Protein AF-A0A2N5VZJ9-F1 (afdb_monomer_lite)

Secondary structure (DSSP, 8-state):
-PPP-PPPPPPPTTS-SSSSPPPPPPHHHHHHHHHHHHHHHHHHHHS---HHHHHHHHHHHHHHHHHHHHHHHH-PPPTTTS-------TT--------PPPPPPPPPP--SSPPPP-----------------------

Sequence (140 aa):
MAPRASLPPALSPEQSILSSEIQQITREEFNSNVSKAKSTMKALAALKLPKWLKDKIAEFSQEIEASKRVFEATGEIPKEEALKIHNPKKHARSPLTTTQKPPRKPKKPKQSHPPIAVNLLETDSSHSPEPDEEQTIVSP

Organism: NCBI:txid200324

pLDDT: mean 73.65, std 17.18, range [39.16, 97.69]

Foldseek 3Di:
DDDDDDDPDDADPPHDPDPDDDDDQDPVNLVVVLVVLLVVLVVVLPDPDDPVVNVVSVVVNVVSVVQVVVCVVPVDHDPVPDDDDDDDDPPPDPPPPPPDPPPPDPDDDDPPDDDDDDDPPDPDDDDDDDDDDDDDDDDD

Radius of gyration: 32.87 Å; chains: 1; bounding box: 67×67×89 Å

Structure (mmCIF, N/CA/C/O backbone):
data_AF-A0A2N5VZJ9-F1
#
_entry.id   AF-A0A2N5VZJ9-F1
#
loop_
_atom_site.group_PDB
_atom_site.id
_atom_site.type_symbol
_atom_site.label_atom_id
_atom_site.label_alt_id
_atom_site.label_comp_id
_atom_site.label_asym_id
_atom_site.label_entity_id
_atom_site.label_seq_id
_atom_site.pdbx_PDB_ins_code
_atom_si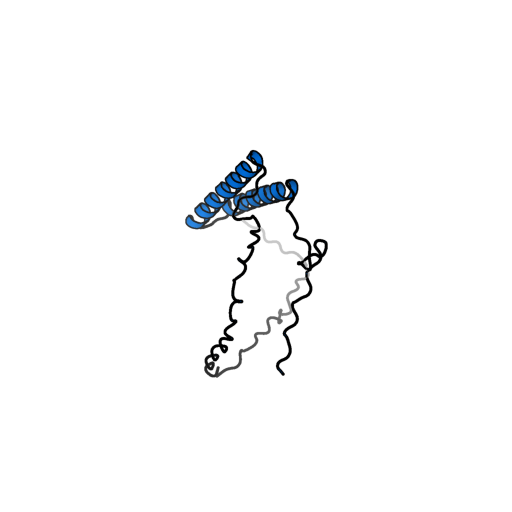te.Cartn_x
_atom_site.Cartn_y
_atom_site.Cartn_z
_atom_site.occupancy
_atom_site.B_iso_or_equiv
_atom_site.auth_seq_id
_atom_site.auth_comp_id
_atom_site.auth_asym_id
_atom_site.auth_atom_id
_atom_site.pdbx_PDB_model_num
ATOM 1 N N . MET A 1 1 ? 1.017 -27.911 54.119 1.00 42.34 1 MET A N 1
ATOM 2 C CA . MET A 1 1 ? -0.122 -27.277 53.415 1.00 42.34 1 MET A CA 1
ATOM 3 C C . MET A 1 1 ? 0.424 -26.549 52.200 1.00 42.34 1 MET A C 1
ATOM 5 O O . MET A 1 1 ? 1.257 -25.674 52.376 1.00 42.34 1 MET A O 1
ATOM 9 N N . ALA A 1 2 ? 0.050 -26.955 50.986 1.00 50.38 2 ALA A N 1
ATOM 10 C CA . ALA A 1 2 ? 0.450 -26.236 49.775 1.00 50.38 2 ALA A CA 1
ATOM 11 C C . ALA A 1 2 ? -0.370 -24.935 49.656 1.00 50.38 2 ALA A C 1
ATOM 13 O O . ALA A 1 2 ? -1.569 -24.968 49.954 1.00 50.38 2 ALA A O 1
ATOM 14 N N . PRO A 1 3 ? 0.226 -23.800 49.249 1.00 57.66 3 PRO A N 1
ATOM 15 C CA . PRO A 1 3 ? -0.530 -22.574 49.046 1.00 57.66 3 PRO A CA 1
ATOM 16 C C . PRO A 1 3 ? -1.511 -22.775 47.886 1.00 57.66 3 PRO A C 1
ATOM 18 O O . PRO A 1 3 ? -1.127 -23.195 46.793 1.00 57.66 3 PRO A O 1
ATOM 21 N N . ARG A 1 4 ? -2.797 -22.503 48.136 1.00 53.81 4 ARG A N 1
ATOM 22 C CA . ARG A 1 4 ? -3.816 -22.419 47.086 1.00 53.81 4 ARG A CA 1
ATOM 23 C C . ARG A 1 4 ? -3.378 -21.334 46.107 1.00 53.81 4 ARG A C 1
ATOM 25 O O . ARG A 1 4 ? -3.295 -20.173 46.491 1.00 53.81 4 ARG A O 1
ATOM 32 N N . ALA A 1 5 ? -3.105 -21.711 44.862 1.00 61.00 5 ALA A N 1
ATOM 33 C CA . ALA A 1 5 ? -2.943 -20.745 43.788 1.00 61.00 5 ALA A CA 1
ATOM 34 C C . ALA A 1 5 ? -4.238 -19.921 43.694 1.00 61.00 5 ALA A C 1
ATOM 36 O O . ALA A 1 5 ? -5.308 -20.478 43.436 1.00 61.00 5 ALA A O 1
ATOM 37 N N . SER A 1 6 ? -4.159 -18.621 43.984 1.00 68.81 6 SER A N 1
ATOM 38 C CA . SER A 1 6 ? -5.289 -17.712 43.817 1.00 68.81 6 SER A CA 1
ATOM 39 C C . SER A 1 6 ? -5.557 -17.536 42.329 1.00 68.81 6 SER A C 1
ATOM 41 O O . SER A 1 6 ? -4.631 -17.323 41.545 1.00 68.81 6 SER A O 1
ATOM 43 N N . LEU A 1 7 ? -6.825 -17.633 41.935 1.00 65.69 7 LEU A N 1
ATOM 44 C CA . LEU A 1 7 ? -7.236 -17.314 4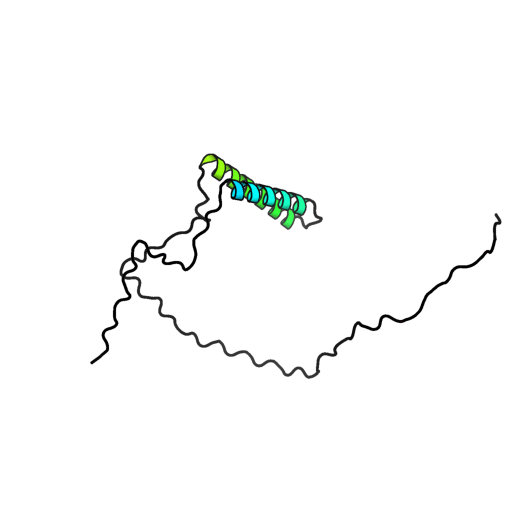0.573 1.00 65.69 7 LEU A CA 1
ATOM 45 C C . LEU A 1 7 ? -6.904 -15.841 40.283 1.00 65.69 7 LEU A C 1
ATOM 47 O O . LEU A 1 7 ? -7.051 -15.007 41.183 1.00 65.69 7 LEU A O 1
ATOM 51 N N . PRO A 1 8 ? -6.439 -15.510 39.065 1.00 66.62 8 PRO A N 1
ATOM 52 C CA . PRO A 1 8 ? -6.228 -14.123 38.691 1.00 66.62 8 PRO A CA 1
ATOM 53 C C . PRO A 1 8 ? -7.556 -13.354 38.800 1.00 66.62 8 PRO A C 1
ATOM 55 O O . PRO A 1 8 ? -8.614 -13.941 38.544 1.00 66.62 8 PRO A O 1
ATOM 58 N N . PRO A 1 9 ? -7.522 -12.066 39.184 1.00 72.88 9 PRO A N 1
ATOM 59 C CA . PRO A 1 9 ? -8.717 -11.235 39.245 1.00 72.88 9 PRO A CA 1
ATOM 60 C C . PRO A 1 9 ? -9.469 -11.275 37.913 1.00 72.88 9 PRO A C 1
ATOM 62 O O . PRO A 1 9 ? -8.857 -11.163 36.849 1.00 72.88 9 PRO A O 1
ATOM 65 N N . ALA A 1 10 ? -10.790 -11.451 37.969 1.00 74.75 10 ALA A N 1
ATOM 66 C CA . ALA A 1 10 ? -11.628 -11.322 36.787 1.00 74.75 10 ALA A CA 1
ATOM 67 C C . ALA A 1 10 ? -11.489 -9.894 36.243 1.00 74.75 10 ALA A C 1
ATOM 69 O O . ALA A 1 10 ? -11.638 -8.930 36.993 1.00 74.75 10 ALA A O 1
ATOM 70 N N . LEU A 1 11 ? -11.171 -9.766 34.956 1.00 73.44 11 LEU A N 1
ATOM 71 C CA . LEU A 1 11 ? -11.092 -8.462 34.308 1.00 73.44 11 LEU A CA 1
ATOM 72 C C . LEU A 1 11 ? -12.502 -7.874 34.215 1.00 73.44 11 LEU A C 1
ATOM 74 O O . LEU A 1 11 ? -13.439 -8.572 33.820 1.00 73.44 11 LEU A O 1
ATOM 78 N N . SER A 1 12 ? -12.653 -6.605 34.595 1.00 78.81 12 SER A N 1
ATOM 79 C CA . SER A 1 12 ? -13.901 -5.880 34.358 1.00 78.81 12 SER A CA 1
ATOM 80 C C . SER A 1 12 ? -14.125 -5.745 32.845 1.00 78.81 12 SER A C 1
ATOM 82 O O . SER A 1 12 ? -13.147 -5.533 32.128 1.00 78.81 12 SER A O 1
ATOM 84 N N . PRO A 1 13 ? -15.367 -5.829 32.333 1.00 76.12 13 PRO A N 1
ATOM 85 C CA . PRO A 1 13 ? -15.656 -5.628 30.908 1.00 76.12 13 PRO A CA 1
ATOM 86 C C . PRO A 1 13 ? -15.138 -4.292 30.355 1.00 76.12 13 PRO A C 1
ATOM 88 O O . PRO A 1 13 ? -14.763 -4.210 29.193 1.00 76.12 13 PRO A O 1
ATOM 91 N N . GLU A 1 14 ? -15.083 -3.271 31.209 1.00 81.31 14 GLU A N 1
ATOM 92 C CA . GLU A 1 14 ? -14.593 -1.920 30.898 1.00 81.31 14 GLU A CA 1
ATOM 93 C C . GLU A 1 14 ? -13.057 -1.806 30.975 1.00 81.31 14 GLU A C 1
ATOM 95 O O . GLU A 1 14 ? -12.469 -0.796 30.595 1.00 81.31 14 GLU A O 1
ATOM 100 N N . GLN A 1 15 ? -12.374 -2.821 31.512 1.00 81.25 15 GLN A N 1
ATOM 101 C CA . GLN A 1 15 ? -10.933 -2.783 31.716 1.00 81.25 15 GLN A CA 1
ATOM 102 C C . GLN A 1 15 ? -10.213 -3.306 30.472 1.00 81.25 15 GLN A C 1
ATOM 104 O O . GLN A 1 15 ? -10.242 -4.502 30.174 1.00 81.25 15 GLN A O 1
ATOM 109 N N . SER A 1 16 ? -9.520 -2.406 29.769 1.00 79.94 16 SER A N 1
ATOM 110 C CA . SER A 1 16 ? -8.678 -2.783 28.632 1.00 79.94 16 SER A CA 1
ATOM 111 C C . SER A 1 16 ? -7.626 -3.812 29.052 1.00 79.94 16 SER A C 1
ATOM 113 O O . SER A 1 16 ? -6.887 -3.622 30.019 1.00 79.94 16 SER A O 1
ATOM 115 N N . ILE A 1 17 ? -7.545 -4.905 28.290 1.00 83.00 17 ILE A N 1
ATOM 116 C CA . ILE A 1 17 ? -6.494 -5.924 28.429 1.00 83.00 17 ILE A CA 1
ATOM 117 C C . ILE A 1 17 ? -5.152 -5.363 27.948 1.00 83.00 17 ILE A C 1
ATOM 119 O O . ILE A 1 17 ? -4.089 -5.743 28.439 1.00 83.00 17 ILE A O 1
ATOM 123 N N . LEU A 1 18 ? -5.203 -4.474 26.958 1.00 82.31 18 LEU A N 1
ATOM 124 C CA . LEU A 1 18 ? -4.029 -3.874 26.355 1.00 82.31 18 LEU A CA 1
ATOM 125 C C . LEU A 1 18 ? -3.673 -2.589 27.095 1.00 82.31 18 LEU A C 1
ATOM 127 O O . LEU A 1 18 ? -4.537 -1.771 27.410 1.00 82.31 18 LEU A O 1
ATOM 131 N N . SER A 1 19 ? -2.377 -2.379 27.300 1.00 86.25 19 SER A N 1
ATOM 132 C CA . SER A 1 19 ? -1.833 -1.117 27.809 1.00 86.25 19 SER A CA 1
ATOM 133 C C . SER A 1 19 ? -1.978 0.045 26.818 1.00 86.25 19 SER A C 1
ATOM 135 O O . SER A 1 19 ? -1.599 1.170 27.130 1.00 86.25 19 SER A O 1
ATOM 137 N N . SER A 1 20 ? -2.451 -0.224 25.601 1.00 85.56 20 SER A N 1
ATOM 138 C CA . SER A 1 20 ? -2.577 0.743 24.516 1.00 85.56 20 SER A CA 1
ATOM 139 C C . SER A 1 20 ? -3.781 0.405 23.648 1.00 85.56 20 SER A C 1
ATOM 141 O O . SER A 1 20 ? -4.171 -0.758 23.539 1.00 85.56 20 SER A O 1
ATOM 143 N N . GLU A 1 21 ? -4.354 1.427 23.026 1.00 83.12 21 GLU A N 1
ATOM 144 C CA . GLU 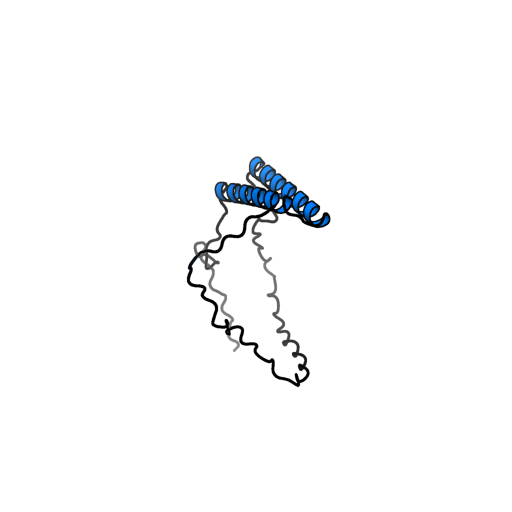A 1 21 ? -5.484 1.276 22.118 1.00 83.12 21 GLU A CA 1
ATOM 145 C C . GLU A 1 21 ? -5.033 0.742 20.754 1.00 83.12 21 GLU A C 1
ATOM 147 O O . GLU A 1 21 ? -3.985 1.126 20.229 1.00 83.12 21 GLU A O 1
ATOM 152 N N . ILE A 1 22 ? -5.832 -0.157 20.176 1.00 82.69 22 ILE A N 1
ATOM 153 C CA . ILE A 1 22 ? -5.632 -0.599 18.797 1.00 82.69 22 ILE A CA 1
ATOM 154 C C . ILE A 1 22 ? -6.095 0.533 17.888 1.00 82.69 22 ILE A C 1
ATOM 156 O O . ILE A 1 22 ? -7.277 0.869 17.859 1.00 82.69 22 ILE A O 1
ATOM 160 N N . GLN A 1 23 ? -5.168 1.087 17.118 1.00 82.56 23 GLN A N 1
ATOM 161 C CA . GLN A 1 23 ? -5.500 2.082 16.110 1.00 82.56 23 GLN A CA 1
ATOM 162 C C . GLN A 1 23 ? -6.085 1.400 14.874 1.00 82.56 23 GLN A C 1
ATOM 164 O O . GLN A 1 23 ? -5.521 0.434 14.357 1.00 82.56 23 GLN A O 1
ATOM 169 N N . GLN A 1 24 ? -7.220 1.911 14.407 1.00 81.50 24 GLN A N 1
ATOM 170 C CA . GLN A 1 24 ? -7.807 1.520 13.132 1.00 81.50 24 GLN A CA 1
ATOM 171 C C . GLN A 1 24 ? -7.361 2.513 12.068 1.00 81.50 24 GLN A C 1
ATOM 173 O O . GLN A 1 24 ? -7.409 3.720 12.288 1.00 81.50 24 GLN A O 1
ATOM 178 N N . ILE A 1 25 ? -6.939 2.000 10.917 1.00 83.00 25 ILE A N 1
ATOM 179 C CA . ILE A 1 25 ? -6.607 2.841 9.770 1.00 83.00 25 ILE A CA 1
ATOM 180 C C . ILE A 1 25 ? -7.921 3.374 9.200 1.00 83.00 25 ILE A C 1
ATOM 182 O O . ILE A 1 25 ? -8.825 2.599 8.875 1.00 83.00 25 ILE A O 1
ATOM 186 N N . THR A 1 26 ? -8.035 4.693 9.081 1.00 86.25 26 THR A N 1
ATOM 187 C CA . THR A 1 26 ? -9.194 5.330 8.447 1.00 86.25 26 THR A CA 1
ATOM 188 C C . THR A 1 26 ? -9.202 5.085 6.935 1.00 86.25 26 THR A C 1
ATOM 190 O O . THR A 1 26 ? -8.181 4.757 6.323 1.00 86.25 26 THR A O 1
ATOM 193 N N . ARG A 1 27 ? -10.356 5.270 6.285 1.00 84.81 27 ARG A N 1
ATOM 194 C CA . ARG A 1 27 ? -10.473 5.141 4.820 1.00 84.81 27 ARG A CA 1
ATOM 195 C C . ARG A 1 27 ? -9.533 6.110 4.099 1.00 84.81 27 ARG A C 1
ATOM 197 O O . ARG A 1 27 ? -8.943 5.769 3.073 1.00 84.81 27 ARG A O 1
ATOM 204 N N . GLU A 1 28 ? -9.402 7.315 4.630 1.00 89.00 28 GLU A N 1
ATOM 205 C CA . GLU A 1 28 ? -8.586 8.394 4.090 1.00 89.00 28 GLU A CA 1
ATOM 206 C C . GLU A 1 28 ? -7.099 8.038 4.177 1.00 89.00 28 GLU A C 1
ATOM 208 O O . GLU A 1 28 ? -6.372 8.159 3.188 1.00 89.00 28 GLU A O 1
ATOM 213 N N . GLU A 1 29 ? -6.656 7.526 5.328 1.00 90.44 29 GLU A N 1
ATOM 214 C CA . GLU A 1 29 ? -5.287 7.043 5.523 1.00 90.44 29 GLU A CA 1
ATOM 215 C C . GLU A 1 29 ? -4.980 5.842 4.635 1.00 90.44 29 GLU A C 1
ATOM 217 O O . GLU A 1 29 ? -3.923 5.808 4.003 1.00 90.44 29 GLU A O 1
ATOM 222 N N . PHE A 1 30 ? -5.910 4.892 4.514 1.00 88.56 30 PHE A N 1
ATOM 223 C CA . PHE A 1 30 ? -5.763 3.764 3.599 1.00 88.56 30 PHE A CA 1
ATOM 224 C C . PHE A 1 30 ? -5.559 4.250 2.159 1.00 88.56 30 PHE A C 1
ATOM 226 O O . PHE A 1 30 ? -4.588 3.879 1.496 1.00 88.56 30 PHE A O 1
ATOM 233 N N . ASN A 1 31 ? -6.418 5.154 1.685 1.00 89.94 31 ASN A N 1
ATOM 234 C CA . ASN A 1 31 ? -6.330 5.697 0.332 1.00 89.94 31 ASN A CA 1
ATOM 235 C C . ASN A 1 31 ? -5.054 6.520 0.096 1.00 89.94 31 ASN A C 1
ATOM 237 O O . ASN A 1 31 ? -4.450 6.441 -0.983 1.00 89.94 31 ASN A O 1
ATOM 241 N N . SER A 1 32 ? -4.607 7.266 1.106 1.00 93.19 32 SER A N 1
ATOM 242 C CA . SER A 1 32 ? -3.324 7.972 1.092 1.00 93.19 32 SER A CA 1
ATOM 243 C C . SER A 1 32 ? -2.151 6.993 0.976 1.00 93.19 32 SER A C 1
ATOM 245 O O . SER A 1 32 ? -1.297 7.141 0.094 1.00 93.19 32 SER A O 1
ATOM 247 N N . ASN A 1 33 ? -2.153 5.926 1.779 1.00 9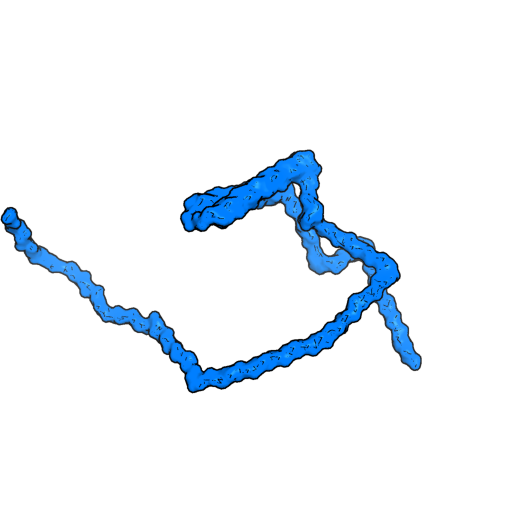2.75 33 ASN A N 1
ATOM 248 C CA . ASN A 1 33 ? -1.125 4.886 1.771 1.00 92.75 33 ASN A CA 1
ATOM 249 C C . ASN A 1 33 ? -1.058 4.164 0.423 1.00 92.75 33 ASN A C 1
ATOM 251 O O . ASN A 1 33 ? 0.028 4.028 -0.144 1.00 92.75 33 ASN A O 1
ATOM 255 N N . VAL A 1 34 ? -2.206 3.780 -0.141 1.00 92.62 34 VAL A N 1
ATOM 256 C CA . VAL A 1 34 ? -2.292 3.172 -1.478 1.00 92.62 34 VAL A CA 1
ATOM 257 C C . VAL A 1 34 ? -1.717 4.105 -2.544 1.00 92.62 34 VAL A C 1
ATOM 259 O O . VAL A 1 34 ? -0.954 3.673 -3.412 1.00 92.62 34 VAL A O 1
ATOM 262 N N . SER A 1 35 ? -2.047 5.396 -2.484 1.00 93.56 35 SER A N 1
ATOM 263 C CA . SER A 1 35 ? -1.552 6.391 -3.443 1.00 93.56 35 SER A CA 1
ATOM 264 C C . SER A 1 35 ? -0.037 6.568 -3.341 1.00 93.56 35 SER A C 1
ATOM 266 O O . SER A 1 35 ? 0.660 6.587 -4.361 1.00 93.56 35 SER A O 1
ATOM 268 N N . LYS A 1 36 ? 0.491 6.619 -2.114 1.00 96.25 36 LYS A N 1
ATOM 269 C CA . LYS A 1 36 ? 1.929 6.682 -1.846 1.00 96.25 36 LYS A CA 1
ATOM 270 C C . LYS A 1 36 ? 2.642 5.432 -2.355 1.00 96.25 36 LYS A C 1
ATOM 272 O O . LYS A 1 36 ? 3.625 5.561 -3.079 1.00 96.25 36 LYS A O 1
ATOM 277 N N . ALA A 1 37 ? 2.107 4.245 -2.071 1.00 95.50 37 ALA A N 1
ATOM 278 C CA . ALA A 1 37 ? 2.665 2.979 -2.533 1.00 95.50 37 ALA A CA 1
ATOM 279 C C . ALA A 1 37 ? 2.711 2.908 -4.067 1.00 95.50 37 ALA A C 1
ATOM 281 O O . ALA A 1 37 ? 3.759 2.604 -4.635 1.00 95.50 37 ALA A O 1
ATOM 282 N N . LYS A 1 38 ? 1.627 3.296 -4.756 1.00 94.25 38 LYS A N 1
ATOM 283 C CA . LYS A 1 38 ? 1.603 3.401 -6.227 1.00 94.25 38 LYS A CA 1
ATOM 284 C C . LYS A 1 38 ? 2.670 4.361 -6.757 1.00 94.25 38 LYS A C 1
ATOM 286 O O . LYS A 1 38 ? 3.346 4.042 -7.735 1.00 94.25 38 LYS A O 1
ATOM 291 N N . SER A 1 39 ? 2.830 5.525 -6.128 1.00 95.56 39 SER A N 1
ATOM 292 C CA . SER A 1 39 ? 3.863 6.498 -6.506 1.00 95.56 39 SER A CA 1
ATOM 293 C C . SER A 1 39 ? 5.272 5.915 -6.345 1.00 95.56 39 SER A C 1
ATOM 295 O O . SER A 1 39 ? 6.084 5.977 -7.269 1.00 95.56 39 SER A O 1
ATOM 297 N N . THR A 1 40 ? 5.539 5.249 -5.220 1.00 96.50 40 THR A N 1
ATOM 298 C CA . THR A 1 40 ? 6.815 4.572 -4.968 1.00 96.50 40 THR A CA 1
ATOM 299 C C . THR A 1 40 ? 7.086 3.467 -5.985 1.00 96.50 40 THR A C 1
ATOM 301 O O . THR A 1 40 ? 8.190 3.407 -6.518 1.00 96.50 40 THR A O 1
ATOM 304 N N . MET A 1 41 ? 6.097 2.632 -6.321 1.00 95.19 41 MET A N 1
ATOM 305 C CA . MET A 1 41 ? 6.271 1.582 -7.334 1.00 95.19 41 MET A CA 1
ATOM 306 C C . MET A 1 41 ? 6.620 2.166 -8.707 1.00 95.19 41 MET A C 1
ATOM 308 O O . MET A 1 41 ? 7.517 1.657 -9.378 1.00 95.19 41 MET A O 1
ATOM 312 N N . LYS A 1 42 ? 5.990 3.281 -9.102 1.00 93.62 42 LYS A N 1
ATOM 313 C CA . LYS A 1 42 ? 6.347 3.999 -10.337 1.00 93.62 42 LYS A CA 1
ATOM 314 C C . LYS A 1 42 ? 7.785 4.514 -10.305 1.00 93.62 42 LYS A C 1
ATOM 316 O O . LYS A 1 42 ? 8.511 4.341 -11.282 1.00 93.62 42 LYS A O 1
ATOM 321 N N . ALA A 1 43 ? 8.208 5.106 -9.188 1.00 96.12 43 ALA A N 1
ATOM 322 C CA . ALA A 1 43 ? 9.578 5.581 -9.021 1.00 96.12 43 ALA A CA 1
ATOM 323 C C . ALA A 1 43 ? 10.593 4.427 -9.100 1.00 96.12 43 ALA A C 1
ATOM 325 O O . ALA A 1 43 ? 11.592 4.540 -9.805 1.00 96.12 43 ALA A O 1
ATOM 326 N N . LEU A 1 44 ? 10.310 3.291 -8.453 1.00 95.88 44 LEU A N 1
ATOM 327 C CA . LEU A 1 44 ? 11.156 2.095 -8.508 1.00 95.88 44 LEU A CA 1
ATOM 328 C C . LEU A 1 44 ? 11.234 1.506 -9.921 1.00 95.88 44 LEU A C 1
ATOM 330 O O . LEU A 1 44 ? 12.312 1.116 -10.365 1.00 95.88 44 LEU A O 1
ATOM 334 N N . ALA A 1 45 ? 10.120 1.480 -10.655 1.00 92.88 45 ALA A N 1
ATOM 335 C CA . ALA A 1 45 ? 10.083 0.983 -12.029 1.00 92.88 45 ALA A CA 1
ATOM 336 C C . ALA A 1 45 ? 10.925 1.833 -13.001 1.00 92.88 45 ALA A C 1
ATOM 338 O O . ALA A 1 45 ? 11.454 1.298 -13.980 1.00 92.88 45 ALA A O 1
ATOM 339 N N . ALA A 1 46 ? 11.083 3.133 -12.723 1.00 95.12 46 ALA A N 1
ATOM 340 C CA . ALA A 1 46 ? 11.912 4.044 -13.514 1.00 95.12 46 ALA A CA 1
ATOM 341 C C . ALA A 1 46 ? 13.424 3.828 -13.309 1.00 95.12 46 ALA A C 1
ATOM 343 O O . ALA A 1 46 ? 14.231 4.263 -14.132 1.00 95.12 46 ALA A O 1
ATOM 344 N N . LEU A 1 47 ? 13.827 3.138 -12.239 1.00 95.94 47 LEU A N 1
ATOM 345 C CA . LEU A 1 47 ? 15.230 2.845 -11.973 1.00 95.94 47 LEU A CA 1
ATOM 346 C C . LEU A 1 47 ? 15.779 1.771 -12.930 1.00 95.94 47 LEU A C 1
ATOM 348 O O . LEU A 1 47 ? 15.076 0.898 -13.457 1.00 95.94 47 LEU A O 1
ATOM 352 N N . LYS A 1 48 ? 17.099 1.795 -13.126 1.00 96.75 48 LYS A N 1
ATOM 353 C CA . LYS A 1 48 ? 17.829 0.754 -13.863 1.00 96.75 48 LYS A CA 1
ATOM 354 C C . LYS A 1 48 ? 18.002 -0.496 -12.995 1.00 96.75 48 LYS A C 1
ATOM 356 O O . LYS A 1 48 ? 19.070 -0.748 -12.454 1.00 96.75 48 LYS A O 1
ATOM 361 N N . LEU A 1 49 ? 16.925 -1.268 -12.870 1.00 95.88 49 LEU A N 1
ATOM 362 C CA . LEU A 1 49 ? 16.886 -2.521 -12.111 1.00 95.88 49 LEU A CA 1
ATOM 363 C C . LEU A 1 49 ? 16.929 -3.758 -13.029 1.00 95.88 49 LEU A C 1
ATOM 365 O O . LEU A 1 49 ? 16.464 -3.681 -14.174 1.00 95.88 49 LEU A O 1
ATOM 369 N N . PRO A 1 50 ? 17.433 -4.907 -12.537 1.00 97.69 50 PRO A N 1
ATOM 370 C CA . PRO A 1 50 ? 17.322 -6.189 -13.229 1.00 97.69 50 PRO A CA 1
ATOM 371 C C . PRO A 1 50 ? 15.868 -6.560 -13.551 1.00 97.69 50 PRO A C 1
ATOM 373 O O . PRO A 1 50 ? 14.943 -6.197 -12.822 1.00 97.69 50 PRO A O 1
ATOM 376 N N . LYS A 1 51 ? 15.667 -7.336 -14.624 1.00 95.69 51 LYS A N 1
ATOM 377 C CA . LYS A 1 51 ? 14.334 -7.698 -15.133 1.00 95.69 51 LYS A CA 1
ATOM 378 C C . LYS A 1 51 ? 13.451 -8.384 -14.085 1.00 95.69 51 LYS A C 1
ATOM 380 O O . LYS A 1 51 ? 12.335 -7.930 -13.873 1.00 95.69 51 LYS A O 1
ATOM 385 N N . TRP A 1 52 ? 13.981 -9.377 -13.368 1.00 96.75 52 TRP A N 1
ATOM 386 C CA . TRP A 1 52 ? 13.238 -10.098 -12.325 1.00 96.75 52 TRP A CA 1
ATOM 387 C C . TRP A 1 52 ? 12.687 -9.167 -11.231 1.00 96.75 52 TRP A C 1
ATOM 389 O O . TRP A 1 52 ? 11.585 -9.373 -10.731 1.00 96.75 52 TRP A O 1
ATOM 399 N N . LEU A 1 53 ? 13.434 -8.112 -10.884 1.00 96.69 53 LEU A N 1
ATOM 400 C CA . LEU A 1 53 ? 13.015 -7.146 -9.874 1.00 96.69 53 LEU A CA 1
ATOM 401 C C . LEU A 1 53 ? 11.952 -6.194 -10.428 1.00 96.69 53 LEU A C 1
ATOM 403 O O . LEU A 1 53 ? 10.994 -5.877 -9.731 1.00 96.69 53 LEU A O 1
ATOM 407 N N . LYS A 1 54 ? 12.078 -5.777 -11.694 1.00 95.56 54 LYS A N 1
ATOM 408 C CA . LYS A 1 54 ? 11.028 -5.005 -12.379 1.00 95.56 54 LYS A CA 1
ATOM 409 C C . LYS A 1 54 ? 9.720 -5.785 -12.470 1.00 95.56 54 LYS A C 1
ATOM 411 O O . LYS A 1 54 ? 8.662 -5.202 -12.261 1.00 95.56 54 LYS A O 1
ATOM 416 N N . ASP A 1 55 ? 9.802 -7.086 -12.732 1.00 96.12 55 ASP A N 1
ATOM 417 C CA . ASP A 1 55 ? 8.630 -7.959 -12.790 1.00 96.12 55 ASP A CA 1
ATOM 418 C C . ASP A 1 55 ? 7.965 -8.073 -11.410 1.00 96.12 55 ASP A C 1
ATOM 420 O O . ASP A 1 55 ? 6.750 -7.924 -11.308 1.00 96.12 55 ASP A O 1
ATOM 424 N N . LYS A 1 56 ? 8.753 -8.189 -10.331 1.00 96.75 56 LYS A N 1
ATOM 425 C CA . LYS A 1 56 ? 8.229 -8.140 -8.955 1.00 96.75 56 LYS A CA 1
ATOM 426 C C . LYS A 1 56 ? 7.587 -6.797 -8.598 1.00 96.75 56 LYS A C 1
ATOM 428 O O . LYS A 1 56 ? 6.532 -6.773 -7.978 1.00 96.75 56 LYS A O 1
ATOM 433 N N . ILE A 1 57 ? 8.181 -5.676 -9.008 1.00 96.38 57 ILE A N 1
ATOM 434 C CA . ILE A 1 57 ? 7.585 -4.342 -8.807 1.00 96.38 57 ILE A CA 1
ATOM 435 C C . ILE A 1 57 ? 6.243 -4.226 -9.546 1.00 96.38 57 ILE A C 1
ATOM 437 O O . ILE A 1 57 ? 5.295 -3.648 -9.014 1.00 96.38 57 ILE A O 1
ATOM 441 N N . ALA A 1 58 ? 6.142 -4.782 -10.756 1.00 94.31 58 ALA A N 1
ATOM 442 C CA . ALA A 1 58 ? 4.895 -4.795 -11.516 1.00 94.31 58 ALA A CA 1
ATOM 443 C C . ALA A 1 58 ? 3.815 -5.650 -10.833 1.00 94.31 58 ALA A C 1
ATOM 445 O O . ALA A 1 58 ? 2.676 -5.199 -10.720 1.00 94.31 58 ALA A O 1
ATOM 446 N N . GLU A 1 59 ? 4.180 -6.831 -10.331 1.00 96.06 59 GLU A N 1
ATOM 447 C CA . GLU A 1 59 ? 3.302 -7.708 -9.545 1.00 96.06 59 GLU A CA 1
ATOM 448 C C . GLU A 1 59 ? 2.761 -6.978 -8.306 1.00 96.06 59 GLU A C 1
ATOM 450 O O . GLU A 1 59 ? 1.547 -6.871 -8.135 1.00 96.06 59 GLU A O 1
ATOM 455 N N . PHE A 1 60 ? 3.638 -6.345 -7.517 1.00 94.44 60 PHE A N 1
ATOM 456 C CA . PHE A 1 60 ? 3.214 -5.556 -6.355 1.00 94.44 60 PHE A CA 1
ATOM 457 C C . PHE A 1 60 ? 2.315 -4.377 -6.734 1.00 94.44 60 PHE A C 1
ATOM 459 O O . PHE A 1 60 ? 1.342 -4.083 -6.039 1.00 94.44 60 PHE A O 1
ATOM 466 N N . SER A 1 61 ? 2.589 -3.699 -7.851 1.00 94.19 61 SER A N 1
ATOM 467 C CA . SER A 1 61 ? 1.720 -2.618 -8.320 1.00 94.19 61 SER A CA 1
ATOM 468 C C . SER A 1 61 ? 0.311 -3.116 -8.663 1.00 94.19 61 SER A C 1
ATOM 470 O O . SER A 1 61 ? -0.654 -2.384 -8.429 1.00 94.19 61 SER A O 1
ATOM 472 N N . GLN A 1 62 ? 0.180 -4.326 -9.216 1.00 94.12 62 GLN A N 1
ATOM 473 C CA . GLN A 1 62 ? -1.120 -4.933 -9.513 1.00 94.12 62 GLN A CA 1
ATOM 474 C C . GLN A 1 62 ? -1.855 -5.334 -8.234 1.00 94.12 62 GLN A C 1
ATOM 476 O O . GLN A 1 62 ? -3.056 -5.091 -8.119 1.00 94.12 62 GLN A O 1
ATOM 481 N N . GLU A 1 63 ? -1.138 -5.891 -7.261 1.00 92.56 63 GLU A N 1
ATOM 482 C CA . GLU A 1 63 ? -1.695 -6.310 -5.975 1.00 92.56 63 GLU A CA 1
ATOM 483 C C . GLU A 1 63 ? -2.234 -5.123 -5.165 1.00 92.56 63 GLU A C 1
ATOM 485 O O . GLU A 1 63 ? -3.374 -5.156 -4.699 1.00 92.56 63 GLU A O 1
ATOM 490 N N . ILE A 1 64 ? -1.486 -4.015 -5.102 1.00 92.12 64 ILE A N 1
ATOM 491 C CA . ILE A 1 64 ? -1.945 -2.764 -4.473 1.00 92.12 64 ILE A CA 1
ATOM 492 C C . ILE A 1 64 ? -3.246 -2.270 -5.126 1.00 92.12 64 ILE A C 1
ATOM 494 O O . ILE A 1 64 ? -4.161 -1.790 -4.455 1.00 92.12 64 ILE A O 1
ATOM 498 N N . GLU A 1 65 ? -3.352 -2.374 -6.450 1.00 91.12 65 GLU A N 1
ATOM 499 C CA . GLU A 1 65 ? -4.542 -1.945 -7.183 1.00 91.12 65 GLU A CA 1
ATOM 500 C C . GLU A 1 65 ? -5.730 -2.898 -7.021 1.00 91.12 65 GLU A C 1
ATOM 502 O O . GLU A 1 65 ? -6.880 -2.453 -7.011 1.00 91.12 65 GLU A O 1
ATOM 507 N N . ALA A 1 66 ? -5.474 -4.197 -6.887 1.00 89.81 66 ALA A N 1
ATOM 508 C CA . ALA A 1 66 ? -6.494 -5.177 -6.546 1.00 89.81 66 ALA A CA 1
ATOM 509 C C . ALA A 1 66 ? -7.033 -4.930 -5.130 1.00 89.81 66 ALA A C 1
ATOM 511 O O . ALA A 1 66 ? -8.246 -4.805 -4.968 1.00 89.81 66 ALA A O 1
ATOM 512 N N . SER A 1 67 ? -6.147 -4.751 -4.145 1.00 87.12 67 SER A N 1
ATOM 513 C CA . SER A 1 67 ? -6.514 -4.438 -2.758 1.00 87.12 67 SER A CA 1
ATOM 514 C C . SER A 1 67 ? -7.369 -3.172 -2.675 1.00 87.12 67 SER A C 1
ATOM 516 O O . SER A 1 67 ? -8.461 -3.199 -2.108 1.00 87.12 67 SER A O 1
ATOM 518 N N . LYS A 1 68 ? -6.962 -2.093 -3.364 1.00 89.38 68 LYS A N 1
ATOM 519 C CA . LYS A 1 68 ? -7.772 -0.869 -3.446 1.00 89.38 68 LYS A CA 1
ATOM 520 C C . LYS A 1 68 ? -9.175 -1.141 -3.994 1.00 89.38 68 LYS A C 1
ATOM 522 O O . LYS A 1 68 ? -10.151 -0.659 -3.436 1.00 89.38 68 LYS A O 1
ATOM 527 N N . ARG A 1 69 ? -9.287 -1.890 -5.097 1.00 89.25 69 ARG A N 1
ATOM 528 C CA . ARG A 1 69 ? -10.587 -2.184 -5.725 1.00 89.25 69 ARG A CA 1
ATOM 529 C C . ARG A 1 69 ? -11.507 -2.980 -4.805 1.00 89.25 69 ARG A C 1
ATOM 531 O O . ARG A 1 69 ? -12.687 -2.663 -4.737 1.00 89.25 69 ARG A O 1
ATOM 538 N N . VAL A 1 70 ? -10.973 -3.980 -4.107 1.00 87.50 70 VAL A N 1
ATOM 539 C CA . VAL A 1 70 ? -11.741 -4.776 -3.138 1.00 87.50 70 VAL A CA 1
ATOM 540 C C . VAL A 1 70 ? -12.223 -3.898 -1.988 1.00 87.50 70 VAL A C 1
ATOM 542 O O . VAL A 1 70 ? -13.402 -3.936 -1.642 1.00 87.50 70 VAL A O 1
ATOM 545 N N . PHE A 1 71 ? -11.340 -3.061 -1.449 1.00 85.94 71 PHE A N 1
ATOM 546 C CA . PHE A 1 71 ? -11.689 -2.161 -0.359 1.00 85.94 71 PHE A CA 1
ATOM 547 C C . PHE A 1 71 ? -12.758 -1.134 -0.761 1.00 85.94 71 PHE A C 1
ATOM 549 O O . PHE A 1 71 ? -13.705 -0.923 -0.015 1.00 85.94 71 PHE A O 1
ATOM 556 N N . GLU A 1 72 ? -12.669 -0.531 -1.949 1.00 85.44 72 GLU A N 1
ATOM 557 C CA . GLU A 1 72 ? -13.696 0.409 -2.432 1.00 85.44 72 GLU A CA 1
ATOM 558 C C . GLU A 1 72 ? -15.040 -0.284 -2.725 1.00 85.44 72 GLU A C 1
ATOM 560 O O . GLU A 1 72 ? -16.095 0.323 -2.558 1.00 85.44 72 GLU A O 1
ATOM 565 N N . ALA A 1 73 ? -15.025 -1.555 -3.143 1.00 85.88 73 ALA A N 1
ATOM 566 C CA . ALA A 1 73 ? -16.242 -2.310 -3.440 1.00 85.88 73 ALA A CA 1
ATOM 567 C C . ALA A 1 73 ? -16.973 -2.800 -2.179 1.00 85.88 73 ALA A C 1
ATOM 569 O O . ALA A 1 73 ? -18.200 -2.747 -2.122 1.00 85.88 73 ALA A O 1
ATOM 570 N N . THR A 1 74 ? -16.232 -3.291 -1.184 1.00 84.50 74 THR A N 1
ATOM 571 C CA . THR A 1 74 ? -16.809 -3.975 -0.013 1.00 84.50 74 THR A CA 1
ATOM 572 C C . THR A 1 74 ? -16.702 -3.142 1.266 1.00 84.50 74 THR A C 1
ATOM 574 O O . THR A 1 74 ? -17.438 -3.371 2.220 1.00 84.50 74 THR A O 1
ATOM 577 N N . GLY A 1 75 ? -15.769 -2.190 1.330 1.00 76.06 75 GLY A N 1
ATOM 578 C CA . GLY A 1 75 ? -15.378 -1.514 2.571 1.00 76.06 75 GLY A CA 1
ATOM 579 C C . GLY A 1 75 ? -14.648 -2.423 3.566 1.00 76.06 75 GLY A C 1
ATOM 580 O O . GLY A 1 75 ? -14.270 -1.965 4.641 1.00 76.06 75 GLY A O 1
ATOM 581 N N . GLU A 1 76 ? -14.451 -3.699 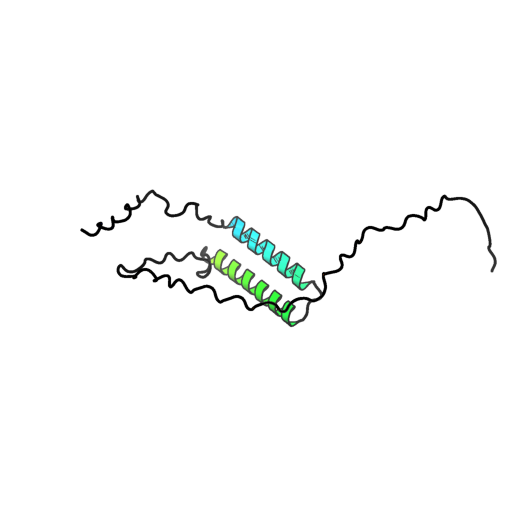3.225 1.00 72.69 76 GLU A N 1
ATOM 582 C CA . GLU A 1 76 ? -13.765 -4.679 4.058 1.00 72.69 76 GLU A CA 1
ATOM 583 C C . GLU A 1 76 ? -12.260 -4.660 3.800 1.00 72.69 76 GLU A C 1
ATOM 585 O O . GLU A 1 76 ? -11.788 -4.691 2.661 1.00 72.69 76 GLU A O 1
ATOM 590 N N . ILE A 1 77 ? -11.508 -4.652 4.898 1.00 69.31 77 ILE A N 1
ATOM 591 C CA . ILE A 1 77 ? -10.065 -4.867 4.897 1.00 69.31 77 ILE A CA 1
ATOM 592 C C . ILE A 1 77 ? -9.806 -6.370 4.665 1.00 69.31 77 ILE A C 1
ATOM 594 O O . ILE A 1 77 ? -10.498 -7.200 5.266 1.00 69.31 77 ILE A O 1
ATOM 598 N N . PRO A 1 78 ? -8.831 -6.754 3.815 1.00 69.56 78 PRO A N 1
ATOM 599 C CA . PRO A 1 78 ? -8.503 -8.154 3.565 1.00 69.56 78 PRO A CA 1
ATOM 600 C C . PRO A 1 78 ? -8.274 -8.953 4.854 1.00 69.56 78 PRO A C 1
ATOM 602 O O . PRO A 1 78 ? -7.662 -8.481 5.811 1.00 69.56 78 PRO A O 1
ATOM 605 N N . LYS A 1 79 ? -8.723 -10.213 4.866 1.00 67.94 79 LYS A N 1
ATOM 606 C CA . LYS A 1 79 ? -8.670 -11.098 6.046 1.00 67.94 79 LYS A CA 1
ATOM 607 C C . LYS A 1 79 ? -7.257 -11.315 6.601 1.00 67.94 79 LYS A C 1
ATOM 609 O O . LYS A 1 79 ? -7.120 -11.629 7.779 1.00 67.94 79 LYS A O 1
ATOM 614 N N . GLU A 1 80 ? -6.234 -11.176 5.765 1.00 67.94 80 GLU A N 1
ATOM 615 C CA . GLU A 1 80 ? -4.826 -11.254 6.171 1.00 67.94 80 GLU A CA 1
ATOM 616 C C . GLU A 1 80 ? -4.372 -10.061 7.022 1.00 67.94 80 GLU A C 1
ATOM 618 O O . GLU A 1 80 ? -3.485 -10.233 7.854 1.00 67.94 80 GLU A O 1
ATOM 623 N N . GLU A 1 81 ? -5.011 -8.894 6.897 1.00 66.12 81 GLU A N 1
ATOM 624 C CA . GLU A 1 81 ? -4.745 -7.719 7.740 1.00 66.12 81 GLU A CA 1
ATOM 625 C C . GLU A 1 81 ? -5.665 -7.646 8.974 1.00 66.12 81 GLU A C 1
ATOM 627 O O . GLU A 1 81 ? -5.422 -6.869 9.899 1.00 66.12 81 GLU A O 1
ATOM 632 N N . ALA A 1 82 ? -6.712 -8.475 9.037 1.00 70.88 82 ALA A N 1
ATOM 633 C CA . ALA A 1 82 ? -7.633 -8.497 10.167 1.00 70.88 82 ALA A CA 1
ATOM 634 C C . ALA A 1 82 ? -7.000 -9.145 11.415 1.00 70.88 82 ALA A C 1
ATOM 636 O O . ALA A 1 82 ? -6.564 -10.300 11.403 1.00 70.88 82 ALA A O 1
ATOM 637 N N . LEU A 1 83 ? -7.033 -8.433 12.548 1.00 70.44 83 LEU A N 1
ATOM 638 C CA . LEU A 1 83 ? -6.624 -8.977 13.844 1.00 70.44 83 LEU A CA 1
ATOM 639 C C . LEU A 1 83 ? -7.585 -10.087 14.290 1.00 70.44 83 LEU A C 1
ATOM 641 O O . LEU A 1 83 ? -8.747 -9.849 14.623 1.00 70.44 83 LEU A O 1
ATOM 645 N N . LYS A 1 84 ? -7.090 -11.327 14.333 1.00 71.06 84 LYS A N 1
ATOM 646 C CA . LYS A 1 84 ? -7.878 -12.485 14.761 1.00 71.06 84 LYS A CA 1
ATOM 647 C C . LYS A 1 84 ? -7.737 -12.723 16.263 1.00 71.06 84 LYS A C 1
ATOM 649 O O . LYS A 1 84 ? -6.724 -13.245 16.724 1.00 71.06 84 LYS A O 1
ATOM 654 N N . ILE A 1 85 ? -8.785 -12.417 17.026 1.00 72.00 85 ILE A N 1
ATOM 655 C CA . ILE A 1 85 ? -8.853 -12.760 18.453 1.00 72.00 85 ILE A CA 1
ATOM 656 C C . ILE A 1 85 ? -9.086 -14.268 18.582 1.00 72.00 85 ILE A C 1
ATOM 658 O O . ILE A 1 85 ? -10.144 -14.790 18.224 1.00 72.00 85 ILE A O 1
ATOM 662 N N . HIS A 1 86 ? -8.083 -14.994 19.074 1.00 75.38 86 HIS A N 1
ATOM 663 C CA . HIS A 1 86 ? -8.225 -16.416 19.355 1.00 75.38 86 HIS A CA 1
ATOM 664 C C . HIS A 1 86 ? -8.792 -16.611 20.760 1.00 75.38 86 HIS A C 1
ATOM 666 O O . HIS A 1 86 ? -8.099 -16.384 21.748 1.00 75.38 86 HIS A O 1
ATOM 672 N N . ASN A 1 87 ? -10.023 -17.110 20.859 1.00 70.62 87 ASN A N 1
ATOM 673 C CA . ASN A 1 87 ? -10.565 -17.567 22.134 1.00 70.62 87 ASN A CA 1
ATOM 674 C C . ASN A 1 87 ? -10.003 -18.964 22.433 1.00 70.62 87 ASN A C 1
ATOM 676 O O . ASN A 1 87 ? -10.371 -19.920 21.740 1.00 70.62 87 ASN A O 1
ATOM 680 N N . PRO A 1 88 ? -9.103 -19.136 23.422 1.00 64.25 88 PRO A N 1
ATOM 681 C CA . PRO A 1 88 ? -8.672 -20.472 23.796 1.00 64.25 88 PRO A CA 1
ATOM 682 C C . PRO A 1 88 ? -9.897 -21.268 24.259 1.00 64.25 88 PRO A C 1
ATOM 684 O O . PRO A 1 88 ? -10.626 -20.855 25.162 1.00 64.25 88 PRO A O 1
ATOM 687 N N . LYS A 1 89 ? -10.137 -22.436 23.648 1.00 69.62 89 LYS A N 1
ATOM 688 C CA . LYS A 1 89 ? -11.052 -23.430 24.228 1.00 69.62 89 LYS A CA 1
ATOM 689 C C . LYS A 1 89 ? -10.603 -23.695 25.667 1.00 69.62 89 LYS A C 1
ATOM 691 O O . LYS A 1 89 ? -9.402 -23.757 25.924 1.00 69.62 89 LYS A O 1
ATOM 696 N N . LYS A 1 90 ? -11.568 -23.894 26.573 1.00 61.19 90 LYS A N 1
ATOM 697 C CA . LYS A 1 90 ? -11.451 -23.979 28.049 1.00 61.19 90 LYS A CA 1
ATOM 698 C C . LYS A 1 90 ? -10.415 -24.982 28.621 1.00 61.19 90 LYS A C 1
ATOM 700 O O . LYS A 1 90 ? -10.334 -25.138 29.833 1.00 61.19 90 LYS A O 1
ATOM 705 N N . HIS A 1 91 ? -9.610 -25.639 27.786 1.00 58.44 91 HIS A N 1
ATOM 706 C CA . HIS A 1 91 ? -8.593 -26.629 28.154 1.00 58.44 91 HIS A CA 1
ATOM 707 C C . HIS A 1 91 ? -7.244 -26.427 27.444 1.00 58.44 91 HIS A C 1
ATOM 709 O O . HIS A 1 91 ? -6.466 -27.374 27.326 1.00 58.44 91 HIS A O 1
ATOM 715 N N . ALA A 1 92 ? -6.938 -25.222 26.955 1.00 56.25 92 ALA A N 1
ATOM 716 C CA . ALA A 1 92 ? -5.591 -24.927 26.479 1.00 56.25 92 ALA A CA 1
ATOM 717 C C . ALA A 1 92 ? -4.625 -24.928 27.676 1.00 56.25 92 ALA A C 1
ATOM 719 O O . ALA A 1 92 ? -4.525 -23.960 28.426 1.00 56.25 92 ALA A O 1
ATOM 720 N N . ARG A 1 93 ? -3.946 -26.061 27.884 1.00 61.34 93 ARG A N 1
ATOM 721 C CA . ARG A 1 93 ? -2.811 -26.186 28.801 1.00 61.34 93 ARG A CA 1
ATOM 722 C C . ARG A 1 93 ? -1.794 -25.120 28.396 1.00 61.34 93 ARG A C 1
ATOM 724 O O . ARG A 1 93 ? -1.400 -25.100 27.230 1.00 61.34 93 ARG A O 1
ATOM 731 N N . SER A 1 94 ? -1.410 -24.238 29.325 1.00 57.78 94 SER A N 1
ATOM 732 C CA . SER A 1 94 ? -0.366 -23.236 29.079 1.00 57.78 94 SER A CA 1
ATOM 733 C C . SER A 1 94 ? 0.814 -23.897 28.370 1.00 57.78 94 SER A C 1
ATOM 735 O O . SER A 1 94 ? 1.240 -24.967 28.824 1.00 57.78 94 SER A O 1
ATOM 737 N N . PRO A 1 95 ? 1.341 -23.309 27.279 1.00 57.59 95 PRO A N 1
ATOM 738 C CA . PRO A 1 95 ? 2.566 -23.795 26.675 1.00 57.59 95 PRO A CA 1
ATOM 739 C C . PRO A 1 95 ? 3.620 -23.872 27.772 1.00 57.59 95 PRO A C 1
ATOM 741 O O . PRO A 1 95 ? 3.937 -22.869 28.413 1.00 57.59 95 PRO A O 1
ATOM 744 N N . LEU A 1 96 ? 4.107 -25.081 28.041 1.00 55.66 96 LEU A N 1
ATOM 745 C CA . LEU A 1 96 ? 5.228 -25.273 28.939 1.00 55.66 96 LEU A CA 1
ATOM 746 C C . LEU A 1 96 ? 6.408 -24.573 28.268 1.00 55.66 96 LEU A C 1
ATOM 748 O O . LEU A 1 96 ? 6.907 -25.041 27.243 1.00 55.66 96 LEU A O 1
ATOM 752 N N . THR A 1 97 ? 6.820 -23.428 28.802 1.00 55.66 97 THR A N 1
ATOM 753 C CA . THR A 1 97 ? 8.065 -22.785 28.406 1.00 55.66 97 THR A CA 1
ATOM 754 C C . THR A 1 97 ? 9.191 -23.721 28.825 1.00 55.66 97 THR A C 1
ATOM 756 O O . THR A 1 97 ? 9.661 -23.721 29.959 1.00 55.66 97 THR A O 1
ATOM 759 N N . THR A 1 98 ? 9.595 -24.606 27.916 1.00 58.12 98 THR A N 1
ATOM 760 C CA . THR A 1 98 ? 10.850 -25.324 28.075 1.00 58.12 98 THR A CA 1
ATOM 761 C C . THR A 1 98 ? 11.946 -24.276 27.953 1.00 58.12 98 THR A C 1
ATOM 763 O O . THR A 1 98 ? 12.185 -23.723 26.879 1.00 58.12 98 THR A O 1
ATOM 766 N N . THR A 1 99 ? 12.551 -23.918 29.085 1.00 57.81 99 THR A N 1
ATOM 767 C CA . THR A 1 99 ? 13.763 -23.105 29.127 1.00 57.81 99 THR A CA 1
ATOM 768 C C . THR A 1 99 ? 14.853 -23.903 28.423 1.00 57.81 99 THR A C 1
ATOM 770 O O . THR A 1 99 ? 15.600 -24.657 29.050 1.00 57.81 99 THR A O 1
ATOM 773 N N . GLN A 1 100 ? 14.922 -23.794 27.096 1.00 61.84 100 GLN A N 1
ATOM 774 C CA . GLN A 1 100 ? 16.054 -24.314 26.357 1.00 61.84 100 GLN A CA 1
ATOM 775 C C . GLN A 1 100 ? 17.271 -23.537 26.843 1.00 61.84 100 GLN A C 1
ATOM 777 O O . GLN A 1 100 ? 17.331 -22.310 26.739 1.00 61.84 100 GLN A O 1
ATOM 782 N N . LYS A 1 101 ? 18.223 -24.253 27.449 1.00 65.88 101 LYS A N 1
ATOM 783 C CA . LYS A 1 101 ? 19.514 -23.670 27.806 1.00 65.88 101 LYS A CA 1
ATOM 784 C C . LYS A 1 101 ? 20.089 -23.011 26.547 1.00 65.88 101 LYS A C 1
ATOM 786 O O . LYS A 1 101 ? 20.056 -23.645 25.490 1.00 65.88 101 LYS A O 1
ATOM 791 N N . PRO A 1 102 ? 20.627 -21.783 26.641 1.00 63.62 102 PRO A N 1
ATOM 792 C CA . PRO A 1 102 ? 21.223 -21.135 25.488 1.00 63.62 102 PRO A CA 1
ATOM 793 C C . PRO A 1 102 ? 22.299 -22.052 24.890 1.00 63.62 102 PRO A C 1
ATOM 795 O O . PRO A 1 102 ? 23.113 -22.595 25.652 1.00 63.62 102 PRO A O 1
ATOM 798 N N . PRO A 1 103 ? 22.337 -22.244 23.560 1.00 66.44 103 PRO A N 1
ATOM 799 C CA . PRO A 1 103 ? 23.420 -22.980 22.933 1.00 66.44 103 PRO A CA 1
ATOM 800 C C . PRO A 1 103 ? 24.751 -22.311 23.294 1.00 66.44 103 PRO A C 1
ATOM 802 O O . PRO A 1 103 ? 24.912 -21.090 23.197 1.00 66.44 103 PRO A O 1
ATOM 805 N N . ARG A 1 104 ? 25.702 -23.117 23.782 1.00 65.81 104 ARG A N 1
ATOM 806 C CA . ARG A 1 104 ? 27.044 -22.649 24.148 1.00 65.81 104 ARG A CA 1
ATOM 807 C C . ARG A 1 104 ? 27.671 -21.976 22.928 1.00 65.81 104 ARG A C 1
ATOM 809 O O . ARG A 1 104 ? 27.817 -22.607 21.886 1.00 65.81 104 ARG A O 1
ATOM 816 N N . LYS A 1 105 ? 28.054 -20.703 23.072 1.00 67.56 105 LYS A N 1
ATOM 817 C CA . LYS A 1 105 ? 28.772 -19.962 22.030 1.00 67.56 105 LYS A CA 1
ATOM 818 C C . LYS A 1 105 ? 30.040 -20.743 21.638 1.00 67.56 105 LYS A C 1
ATOM 820 O O . LYS A 1 105 ? 30.788 -21.134 22.541 1.00 67.56 105 LYS A O 1
ATOM 825 N N . PRO A 1 106 ? 30.317 -20.961 20.341 1.00 67.88 106 PRO A N 1
ATOM 826 C CA . PRO A 1 106 ? 31.597 -21.512 19.920 1.00 67.88 106 PRO A CA 1
ATOM 827 C C . PRO A 1 106 ? 32.720 -20.549 20.324 1.00 67.88 106 PRO A C 1
ATOM 829 O O . PRO A 1 106 ? 32.591 -19.327 20.200 1.00 67.88 106 PRO A O 1
ATOM 832 N N . LYS A 1 107 ? 33.818 -21.098 20.855 1.00 67.00 107 LYS A N 1
ATOM 833 C CA . LYS A 1 107 ? 35.015 -20.320 21.195 1.00 67.00 107 LYS A CA 1
ATOM 834 C C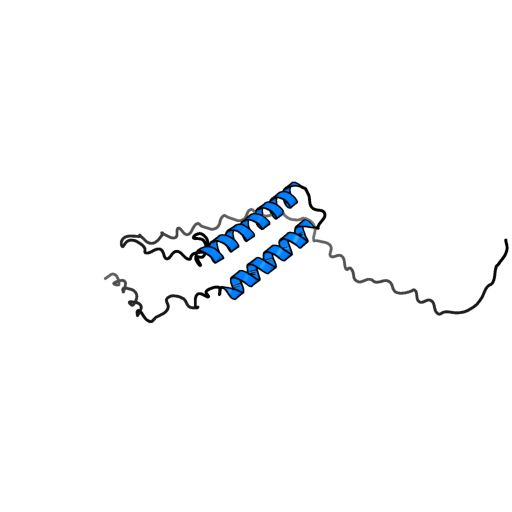 . LYS A 1 107 ? 35.564 -19.704 19.905 1.00 67.00 107 LYS A C 1
ATOM 836 O O . LYS A 1 107 ? 35.898 -20.437 18.979 1.00 67.00 107 LYS A O 1
ATOM 841 N N . LYS A 1 108 ? 35.651 -18.371 19.844 1.00 67.62 108 LYS A N 1
ATOM 842 C CA . LYS A 1 108 ? 36.321 -17.677 18.735 1.00 67.62 108 LYS A CA 1
ATOM 843 C C . LYS A 1 108 ? 37.801 -18.098 18.708 1.00 67.62 108 LYS A C 1
ATOM 845 O O . LYS A 1 108 ? 38.413 -18.137 19.781 1.00 67.62 108 LYS A O 1
ATOM 850 N N . PRO A 1 109 ? 38.392 -18.399 17.539 1.00 64.75 109 PRO A N 1
ATOM 851 C CA . PRO A 1 109 ? 39.840 -18.512 17.433 1.00 64.75 109 PRO A CA 1
ATOM 852 C C . PRO A 1 109 ? 40.481 -17.171 17.815 1.00 64.75 109 PRO A C 1
ATOM 854 O O . PRO A 1 109 ? 39.929 -16.105 17.536 1.00 64.75 109 PRO A O 1
ATOM 857 N N . LYS A 1 110 ? 41.619 -17.230 18.514 1.00 61.97 110 LYS A N 1
ATOM 858 C CA . LYS A 1 110 ? 42.381 -16.049 18.934 1.00 61.97 110 LYS A CA 1
ATOM 859 C C . LYS A 1 110 ? 42.794 -15.263 17.686 1.00 61.97 110 LYS A C 1
ATOM 861 O O . LYS A 1 110 ? 43.577 -15.760 16.885 1.00 61.97 110 LYS A O 1
ATOM 866 N N . GLN A 1 111 ? 42.268 -14.053 17.527 1.00 58.19 111 GLN A N 1
ATOM 867 C CA . GLN A 1 111 ? 42.748 -13.096 16.536 1.00 58.19 111 GLN A CA 1
ATOM 868 C C . GLN A 1 111 ? 44.155 -12.653 16.966 1.00 58.19 111 GLN A C 1
ATOM 870 O O . GLN A 1 111 ? 44.308 -12.094 18.049 1.00 58.19 111 GLN A O 1
ATOM 875 N N . SER A 1 112 ? 45.185 -12.965 16.173 1.00 63.22 112 SER A N 1
ATOM 876 C CA . SER A 1 112 ? 46.589 -12.722 16.544 1.00 63.22 112 SER A CA 1
ATOM 877 C C . SER A 1 112 ? 47.048 -11.276 16.362 1.00 63.22 112 SER A C 1
ATOM 879 O O . SER A 1 112 ? 48.161 -10.961 16.768 1.00 63.22 112 SER A O 1
ATOM 881 N N . HIS A 1 113 ? 46.220 -10.386 15.806 1.00 64.44 113 HIS A N 1
ATOM 882 C CA . HIS A 1 113 ? 46.605 -8.992 15.581 1.00 64.44 113 HIS A CA 1
ATOM 883 C C . HIS A 1 113 ? 45.459 -8.024 15.912 1.00 64.44 113 HIS A C 1
ATOM 885 O O . HIS A 1 113 ? 44.314 -8.278 15.510 1.00 64.44 113 HIS A O 1
ATOM 891 N N . PRO A 1 114 ? 45.735 -6.927 16.643 1.00 66.06 114 PRO A N 1
ATOM 892 C CA . PRO A 1 114 ? 44.745 -5.887 16.875 1.00 66.06 114 PRO A CA 1
ATOM 893 C C . PRO A 1 114 ? 44.377 -5.206 15.545 1.00 66.06 114 PRO A C 1
ATOM 895 O O . PRO A 1 114 ? 45.226 -5.107 14.656 1.00 66.06 114 PRO A O 1
ATOM 898 N N . PRO A 1 115 ? 43.126 -4.745 15.376 1.00 63.78 115 PRO A N 1
ATOM 899 C CA . PRO A 1 115 ? 42.762 -3.938 14.220 1.00 63.78 115 PRO A CA 1
ATOM 900 C C . PRO A 1 115 ? 43.536 -2.613 14.255 1.00 63.78 115 PRO A C 1
ATOM 902 O O . PRO A 1 115 ? 43.527 -1.912 15.266 1.00 63.78 115 PRO A O 1
ATOM 905 N N . ILE A 1 116 ? 44.205 -2.279 13.151 1.00 65.94 116 ILE A N 1
ATOM 906 C CA . ILE A 1 116 ? 44.835 -0.971 12.953 1.00 65.94 116 ILE A CA 1
ATOM 907 C C . ILE A 1 116 ? 43.718 0.033 12.664 1.00 65.94 116 ILE A C 1
ATOM 909 O O . ILE A 1 116 ? 42.976 -0.123 11.694 1.00 65.94 116 ILE A O 1
ATOM 913 N N . ALA A 1 117 ? 43.580 1.045 13.516 1.00 65.62 117 ALA A N 1
ATOM 914 C CA . ALA A 1 117 ? 42.710 2.179 13.246 1.00 65.62 117 ALA A CA 1
ATOM 915 C C . ALA A 1 117 ? 43.390 3.091 12.215 1.00 65.62 117 ALA A C 1
ATOM 917 O O . ALA A 1 117 ? 44.506 3.553 12.435 1.00 65.62 117 ALA A O 1
ATOM 918 N N . VAL A 1 118 ? 42.721 3.341 11.092 1.00 60.31 118 VAL A N 1
ATOM 919 C CA . VAL A 1 118 ? 43.113 4.371 10.125 1.00 60.31 118 VAL A CA 1
ATOM 920 C C . VAL A 1 118 ? 42.450 5.689 10.529 1.00 60.31 118 VAL A C 1
ATOM 922 O O . VAL A 1 118 ? 41.224 5.792 10.525 1.00 60.31 118 VAL A O 1
ATOM 925 N N . ASN A 1 119 ? 43.249 6.686 10.917 1.00 64.12 119 ASN A N 1
ATOM 926 C CA . ASN A 1 119 ? 42.774 8.054 11.135 1.00 64.12 119 ASN A CA 1
ATOM 927 C C . ASN A 1 119 ? 42.617 8.737 9.769 1.00 64.12 119 ASN A C 1
ATOM 929 O O . ASN A 1 119 ? 43.603 8.996 9.094 1.00 64.12 119 ASN A O 1
ATOM 933 N N . LEU A 1 120 ? 41.378 9.019 9.359 1.00 63.62 120 LEU A N 1
ATOM 934 C CA . LEU A 1 120 ? 41.040 9.692 8.092 1.00 63.62 120 LEU A CA 1
ATOM 935 C C . LEU A 1 120 ? 40.995 11.227 8.228 1.00 63.62 120 LEU A C 1
ATOM 937 O O . LEU A 1 120 ? 40.189 11.887 7.579 1.00 63.62 120 LEU A O 1
ATOM 941 N N . LEU A 1 121 ? 41.807 11.799 9.114 1.00 61.16 121 LEU A N 1
ATOM 942 C CA . LEU A 1 121 ? 41.780 13.225 9.452 1.00 61.16 121 LEU A CA 1
ATOM 943 C C . LEU A 1 121 ? 43.179 13.834 9.333 1.00 61.16 121 LEU A C 1
ATOM 945 O O . LEU A 1 121 ? 43.692 14.446 10.258 1.00 61.16 121 LEU A O 1
ATOM 949 N N . GLU A 1 122 ? 43.783 13.663 8.165 1.00 54.94 122 GLU A N 1
ATOM 950 C CA . GLU A 1 122 ? 44.846 14.542 7.683 1.00 54.94 122 GLU A CA 1
ATOM 951 C C . GLU A 1 122 ? 44.398 15.040 6.311 1.00 54.94 122 GLU A C 1
ATOM 953 O O . GLU A 1 122 ? 44.650 14.429 5.277 1.00 54.94 122 GLU A O 1
ATOM 958 N N . THR A 1 123 ? 43.617 16.120 6.314 1.00 47.84 123 THR A N 1
ATOM 959 C CA . THR A 1 123 ? 43.474 16.943 5.117 1.00 47.84 123 THR A CA 1
ATOM 960 C C . THR A 1 123 ? 44.721 17.804 5.078 1.00 47.84 123 THR A C 1
ATOM 962 O O . THR A 1 123 ? 44.874 18.710 5.902 1.00 47.84 123 THR A O 1
ATOM 965 N N . ASP A 1 124 ? 45.627 17.461 4.169 1.00 48.88 124 ASP A N 1
ATOM 966 C CA . ASP A 1 124 ? 46.818 18.242 3.891 1.00 48.88 124 ASP A CA 1
ATOM 967 C C . ASP A 1 124 ? 46.451 19.709 3.674 1.00 48.88 124 ASP A C 1
ATOM 969 O O . ASP A 1 124 ? 45.587 20.086 2.876 1.00 48.88 124 ASP A O 1
ATOM 973 N N . SER A 1 125 ? 47.135 20.527 4.458 1.00 48.78 125 SER A N 1
ATOM 974 C CA . SER A 1 125 ? 47.278 21.951 4.254 1.00 48.78 125 SER A CA 1
ATOM 975 C C . SER A 1 125 ? 47.911 22.224 2.887 1.00 48.78 125 SER A C 1
ATOM 977 O O . SER A 1 125 ? 48.798 21.497 2.447 1.00 48.78 125 SER A O 1
ATOM 979 N N . SER A 1 126 ? 47.527 23.364 2.312 1.00 48.53 126 SER A N 1
ATOM 980 C CA . SER A 1 126 ? 48.180 24.063 1.201 1.00 48.53 126 SER A CA 1
ATOM 981 C C . SER A 1 126 ? 47.748 23.671 -0.214 1.00 48.53 126 SER A C 1
ATOM 983 O O . SER A 1 126 ? 48.328 22.800 -0.849 1.00 48.53 126 SER A O 1
ATOM 985 N N . HIS A 1 127 ? 46.804 24.440 -0.764 1.00 40.25 127 HIS A N 1
ATOM 986 C CA . HIS A 1 127 ? 47.141 25.319 -1.888 1.00 40.25 127 HIS A CA 1
ATOM 987 C C . HIS A 1 127 ? 46.070 26.413 -2.032 1.00 40.25 127 HIS A C 1
ATOM 989 O O . HIS A 1 127 ? 44.960 26.167 -2.496 1.00 40.25 127 HIS A O 1
ATOM 995 N N . SER A 1 128 ? 46.413 27.634 -1.631 1.00 42.09 128 SER A N 1
ATOM 996 C CA . SER A 1 128 ? 45.697 28.853 -2.012 1.00 42.09 128 SER A CA 1
ATOM 997 C C . SER A 1 128 ? 46.401 29.437 -3.233 1.00 42.09 128 SER A C 1
ATOM 999 O O . SER A 1 128 ? 47.611 29.636 -3.151 1.00 42.09 128 SER A O 1
ATOM 1001 N N . PRO A 1 129 ? 45.717 29.736 -4.345 1.00 45.22 129 PRO A N 1
ATOM 1002 C CA . PRO A 1 129 ? 46.211 30.717 -5.292 1.00 45.22 129 PRO A CA 1
ATOM 1003 C C . PRO A 1 129 ? 45.436 32.027 -5.108 1.00 45.22 129 PRO A C 1
ATOM 1005 O O . PRO A 1 129 ? 44.228 32.097 -5.335 1.00 45.22 129 PRO A O 1
ATOM 1008 N N . GLU A 1 130 ? 46.159 33.049 -4.656 1.00 39.16 130 GLU A N 1
ATOM 1009 C CA . GLU A 1 130 ? 45.822 34.464 -4.856 1.00 39.16 130 GLU A CA 1
ATOM 1010 C C . GLU A 1 130 ? 45.821 34.767 -6.374 1.00 39.16 130 GLU A C 1
ATOM 1012 O O . GLU A 1 130 ? 46.569 34.107 -7.107 1.00 39.16 130 GLU A O 1
ATOM 1017 N N . PRO A 1 131 ? 44.996 35.702 -6.884 1.00 51.47 131 PRO A N 1
ATOM 1018 C CA . PRO A 1 131 ? 44.992 36.053 -8.297 1.00 51.47 131 PRO A CA 1
ATOM 1019 C C . PRO A 1 131 ? 45.998 37.178 -8.557 1.00 51.47 131 PRO A C 1
ATOM 1021 O O . PRO A 1 131 ? 45.999 38.143 -7.806 1.00 51.47 131 PRO A O 1
ATOM 1024 N N . ASP A 1 132 ? 46.793 37.088 -9.626 1.00 39.28 132 ASP A N 1
ATOM 1025 C CA . ASP A 1 132 ? 47.064 38.263 -10.459 1.00 39.28 132 ASP A CA 1
ATOM 1026 C C . ASP A 1 132 ? 47.769 37.950 -11.790 1.00 39.28 132 ASP A C 1
ATOM 1028 O O . ASP A 1 132 ? 48.664 37.113 -11.887 1.00 39.28 132 ASP A O 1
ATOM 1032 N N . GLU A 1 133 ? 47.284 38.696 -12.781 1.00 46.25 133 GLU A N 1
ATOM 1033 C CA . GLU A 1 133 ? 47.944 39.280 -13.952 1.00 46.25 133 GLU A CA 1
ATOM 1034 C C . GLU A 1 133 ? 48.478 38.436 -15.131 1.00 46.25 133 GLU A C 1
ATOM 1036 O O . GLU A 1 133 ? 49.302 37.533 -15.032 1.00 46.25 133 GLU A O 1
ATOM 1041 N N . GLU A 1 134 ? 47.957 38.847 -16.296 1.00 47.94 134 GLU A N 1
ATOM 1042 C CA . GLU A 1 134 ? 48.546 38.909 -17.637 1.00 47.94 134 GLU A CA 1
ATOM 1043 C C . GLU A 1 134 ? 49.663 37.925 -18.017 1.00 47.94 134 GLU A C 1
ATOM 1045 O O . GLU A 1 134 ? 50.801 38.016 -17.562 1.00 47.94 134 GLU A O 1
ATOM 1050 N N . GLN A 1 135 ? 49.390 37.140 -19.069 1.00 43.59 135 GLN A N 1
ATOM 1051 C CA . GLN A 1 135 ? 50.230 37.181 -20.271 1.00 43.59 135 GLN A CA 1
ATOM 1052 C C . GLN A 1 135 ? 49.551 36.547 -21.495 1.00 43.59 135 GLN A C 1
ATOM 1054 O O . GLN A 1 135 ? 49.381 35.337 -21.621 1.00 43.59 135 GLN A O 1
ATOM 1059 N N . THR A 1 136 ? 49.182 37.439 -22.412 1.00 46.03 136 THR A N 1
ATOM 1060 C CA . THR A 1 136 ? 49.183 37.313 -23.872 1.00 46.03 136 THR A CA 1
ATOM 1061 C C . THR A 1 136 ? 50.049 36.185 -24.423 1.00 46.03 136 THR A C 1
ATOM 1063 O O . THR A 1 136 ? 51.265 36.273 -24.311 1.00 46.03 136 THR A O 1
ATOM 1066 N N . ILE A 1 137 ? 49.452 35.257 -25.183 1.00 43.25 137 ILE A N 1
ATOM 1067 C CA . ILE A 1 137 ? 50.010 34.833 -26.478 1.00 43.25 137 ILE A CA 1
ATOM 1068 C C . ILE A 1 137 ? 48.857 34.435 -27.414 1.00 43.25 137 ILE A C 1
ATOM 1070 O O . ILE A 1 137 ? 48.228 33.392 -27.252 1.00 43.25 137 ILE A O 1
ATOM 1074 N N . VAL A 1 138 ? 48.577 35.287 -28.401 1.00 48.38 138 VAL A N 1
ATOM 1075 C CA . VAL A 1 138 ? 47.866 34.913 -29.630 1.00 48.38 138 VAL A CA 1
ATOM 1076 C C . VAL A 1 138 ? 48.935 34.613 -30.672 1.00 48.38 138 VAL A C 1
ATOM 1078 O O . VAL A 1 138 ? 49.870 35.407 -30.798 1.00 48.38 138 VAL A O 1
ATOM 1081 N N . SER A 1 139 ? 48.799 33.525 -31.431 1.00 42.62 139 SER A N 1
ATOM 1082 C CA . SER A 1 139 ? 49.151 33.508 -32.860 1.00 42.62 139 SER A CA 1
ATOM 1083 C C . SER A 1 139 ? 48.841 32.169 -33.549 1.00 42.62 139 SER A C 1
ATOM 1085 O O . SER A 1 139 ? 48.633 31.181 -32.847 1.00 42.62 139 SER A O 1
ATOM 1087 N N . PRO A 1 140 ? 48.718 32.192 -34.893 1.00 58.53 140 PRO A N 1
ATOM 1088 C CA . PRO A 1 140 ? 47.817 31.348 -35.684 1.00 58.53 140 PRO A CA 1
ATOM 1089 C C . PRO A 1 140 ? 48.373 29.985 -36.109 1.00 58.53 140 PRO A C 1
ATOM 1091 O O . PRO A 1 140 ? 49.612 29.811 -36.127 1.00 58.53 140 PRO A O 1
#